Protein AF-A0A383BN43-F1 (afdb_monomer)

Structure (mmCIF, N/CA/C/O backbone):
data_AF-A0A383BN43-F1
#
_entry.id   AF-A0A383BN43-F1
#
loop_
_atom_site.group_PDB
_atom_site.id
_atom_site.type_symbol
_atom_site.label_atom_id
_atom_site.label_alt_id
_atom_site.label_comp_id
_atom_site.label_asym_id
_atom_site.label_entity_id
_atom_site.label_seq_id
_atom_site.pdbx_PDB_ins_code
_atom_site.Cartn_x
_atom_site.Cartn_y
_atom_site.Cartn_z
_atom_site.occupancy
_atom_site.B_iso_or_equiv
_atom_site.auth_seq_id
_atom_site.auth_comp_id
_atom_site.auth_asym_id
_atom_site.auth_atom_id
_atom_site.pdbx_PDB_model_num
ATOM 1 N N . GLY A 1 1 ? 9.782 -14.598 9.307 1.00 76.06 1 GLY A N 1
ATOM 2 C CA . GLY A 1 1 ? 10.127 -13.181 9.513 1.00 76.06 1 GLY A CA 1
ATOM 3 C C . GLY A 1 1 ? 9.465 -12.378 8.423 1.00 76.06 1 GLY A C 1
ATOM 4 O O . GLY A 1 1 ? 9.160 -12.957 7.388 1.00 76.06 1 GLY A O 1
ATOM 5 N N . GLU A 1 2 ? 9.208 -11.100 8.664 1.00 86.19 2 GLU A N 1
ATOM 6 C CA . GLU A 1 2 ? 8.661 -10.196 7.646 1.00 86.19 2 GLU A CA 1
ATOM 7 C C . GLU A 1 2 ? 9.784 -9.718 6.720 1.00 86.19 2 GLU A C 1
ATOM 9 O O . GLU A 1 2 ? 10.944 -9.656 7.137 1.00 86.19 2 GLU A O 1
ATOM 14 N N . ILE A 1 3 ? 9.446 -9.399 5.473 1.00 89.88 3 ILE A N 1
ATOM 15 C CA . ILE A 1 3 ? 10.384 -8.861 4.484 1.00 89.88 3 ILE A CA 1
ATOM 16 C C . ILE A 1 3 ? 9.821 -7.532 3.998 1.00 89.88 3 ILE A C 1
ATOM 18 O O . ILE A 1 3 ? 8.709 -7.491 3.482 1.00 89.88 3 ILE A O 1
ATOM 22 N N . LEU A 1 4 ? 10.589 -6.456 4.148 1.00 89.69 4 LEU A N 1
ATOM 23 C CA . LEU A 1 4 ? 10.265 -5.147 3.590 1.00 89.69 4 LEU A CA 1
ATOM 24 C C . LEU A 1 4 ? 11.232 -4.850 2.444 1.00 89.69 4 LEU A C 1
ATOM 26 O O . LEU A 1 4 ? 12.445 -4.833 2.652 1.00 89.69 4 LEU A O 1
ATOM 30 N N . ILE A 1 5 ? 10.694 -4.608 1.254 1.00 91.19 5 ILE A N 1
ATOM 31 C CA . ILE A 1 5 ? 11.455 -4.175 0.080 1.00 91.19 5 ILE A CA 1
ATOM 32 C C . ILE A 1 5 ? 11.110 -2.710 -0.171 1.00 91.19 5 ILE A C 1
ATOM 34 O O . ILE A 1 5 ? 9.951 -2.392 -0.420 1.00 91.19 5 ILE A O 1
ATOM 38 N N . GLN A 1 6 ? 12.100 -1.823 -0.065 1.00 91.81 6 GLN A N 1
ATOM 39 C CA . GLN A 1 6 ? 11.924 -0.374 -0.201 1.00 91.81 6 GLN A CA 1
ATOM 40 C C . GLN A 1 6 ? 12.541 0.110 -1.511 1.00 91.81 6 GLN A C 1
ATOM 42 O O . GLN A 1 6 ? 13.679 -0.244 -1.827 1.00 91.81 6 GLN A O 1
ATOM 47 N N . PHE A 1 7 ? 11.809 0.944 -2.241 1.00 89.75 7 PHE A N 1
ATOM 48 C CA . PHE A 1 7 ? 12.232 1.500 -3.519 1.00 89.75 7 PHE A CA 1
ATOM 49 C C . PHE A 1 7 ? 12.559 2.978 -3.334 1.00 89.75 7 PHE A C 1
ATOM 51 O O . PHE A 1 7 ? 11.691 3.758 -2.960 1.00 89.75 7 PHE A O 1
ATOM 58 N N . ALA A 1 8 ? 13.814 3.366 -3.572 1.00 91.25 8 ALA A N 1
ATOM 59 C CA . ALA A 1 8 ? 14.178 4.781 -3.646 1.00 91.25 8 ALA A CA 1
ATOM 60 C C . ALA A 1 8 ? 13.655 5.375 -4.961 1.00 91.25 8 ALA A C 1
ATOM 62 O O . ALA A 1 8 ? 12.812 6.264 -4.929 1.00 91.25 8 ALA A O 1
ATOM 63 N N . ASP A 1 9 ? 14.069 4.768 -6.076 1.00 89.50 9 ASP A N 1
ATOM 64 C CA . ASP A 1 9 ? 13.541 5.002 -7.418 1.00 89.50 9 ASP A CA 1
ATOM 65 C C . ASP A 1 9 ? 12.876 3.709 -7.923 1.00 89.50 9 ASP A C 1
ATOM 67 O O . ASP A 1 9 ? 13.437 2.616 -7.771 1.00 89.50 9 ASP A O 1
ATOM 71 N N . PHE A 1 10 ? 11.694 3.814 -8.528 1.00 88.62 10 PHE A N 1
ATOM 72 C CA . PHE A 1 10 ? 10.945 2.698 -9.098 1.00 88.62 10 PHE A CA 1
ATOM 73 C C . PHE A 1 10 ? 10.890 2.808 -10.626 1.00 88.62 10 PHE A C 1
ATOM 75 O O . PHE A 1 10 ? 10.020 3.461 -11.201 1.00 88.62 10 PHE A O 1
ATOM 82 N N . ASN A 1 11 ? 11.835 2.158 -11.310 1.00 85.19 11 ASN A N 1
ATOM 83 C CA . ASN A 1 11 ? 11.930 2.202 -12.768 1.00 85.19 11 ASN A CA 1
ATOM 84 C C . ASN A 1 11 ? 12.494 0.914 -13.383 1.00 85.19 11 ASN A C 1
ATOM 86 O O . ASN A 1 11 ? 13.167 0.117 -12.726 1.00 85.19 11 ASN A O 1
ATOM 90 N N . ASN A 1 12 ? 12.203 0.705 -14.672 1.00 86.50 12 ASN A N 1
ATOM 91 C CA . ASN A 1 12 ? 12.755 -0.410 -15.432 1.00 86.50 12 ASN A CA 1
ATOM 92 C C . ASN A 1 12 ? 14.045 0.052 -16.103 1.00 86.50 12 ASN A C 1
ATOM 94 O O . ASN A 1 12 ? 14.024 0.866 -17.026 1.00 86.50 12 ASN A O 1
ATOM 98 N N . THR A 1 13 ? 15.169 -0.491 -15.653 1.00 86.38 13 THR A N 1
ATOM 99 C CA . THR A 1 13 ? 16.500 -0.149 -16.172 1.00 86.38 13 THR A CA 1
ATOM 100 C C . THR A 1 13 ? 16.908 -0.981 -17.389 1.00 86.38 13 THR A C 1
ATOM 102 O O . THR A 1 13 ? 17.989 -0.780 -17.947 1.00 86.38 13 THR A O 1
ATOM 105 N N . SER A 1 14 ? 16.054 -1.909 -17.830 1.00 86.25 1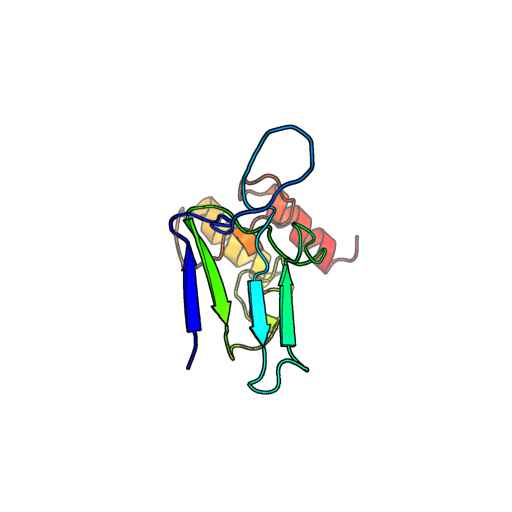4 SER A N 1
ATOM 106 C CA . SER A 1 14 ? 16.294 -2.709 -19.031 1.00 86.25 14 SER A CA 1
ATOM 107 C C . SER A 1 14 ? 16.271 -1.844 -20.290 1.00 86.25 14 SER A C 1
ATOM 109 O O . SER A 1 14 ? 15.790 -0.717 -20.301 1.00 86.25 14 SER A O 1
ATOM 111 N N . THR A 1 15 ? 16.779 -2.385 -21.393 1.00 82.62 15 THR A N 1
ATOM 112 C CA . THR A 1 15 ? 16.777 -1.719 -22.701 1.00 82.62 15 THR A CA 1
ATOM 113 C C . THR A 1 15 ? 15.755 -2.393 -23.617 1.00 82.62 15 THR A C 1
ATOM 115 O O . THR A 1 15 ? 15.879 -3.580 -23.903 1.00 82.62 15 THR A O 1
ATOM 118 N N . GLY A 1 16 ? 14.760 -1.642 -24.095 1.00 79.81 16 GLY A N 1
ATOM 119 C CA . GLY A 1 16 ? 13.794 -2.065 -25.114 1.00 79.81 16 GLY A CA 1
ATOM 120 C C . GLY A 1 16 ? 13.837 -1.153 -26.343 1.00 79.81 16 GLY A C 1
ATOM 121 O O . GLY A 1 16 ? 14.260 -0.003 -26.249 1.00 79.81 16 GLY A O 1
ATOM 122 N N . ASN A 1 17 ? 13.418 -1.657 -27.508 1.00 81.12 17 ASN A N 1
ATOM 123 C CA . ASN A 1 17 ? 13.272 -0.864 -28.734 1.00 81.12 17 ASN A CA 1
ATOM 124 C C . ASN A 1 17 ? 11.863 -1.051 -29.306 1.00 81.12 17 ASN A C 1
ATOM 126 O O . ASN A 1 17 ? 11.525 -2.130 -29.790 1.00 81.12 17 ASN A O 1
ATOM 130 N N . PHE A 1 18 ? 11.066 0.017 -29.277 1.00 80.62 18 PHE A N 1
ATOM 131 C CA . PHE A 1 18 ? 9.654 0.001 -29.674 1.00 80.62 18 PHE A CA 1
ATOM 132 C C . PHE A 1 18 ? 9.398 0.657 -31.041 1.00 80.62 18 PHE A C 1
ATOM 134 O O . PHE A 1 18 ? 8.257 0.947 -31.384 1.00 80.62 18 PHE A O 1
ATOM 141 N N . GLY A 1 19 ? 10.446 0.909 -31.835 1.00 77.31 19 GLY A N 1
ATOM 142 C CA . GLY A 1 19 ? 10.325 1.386 -33.221 1.00 77.31 19 GLY A CA 1
ATOM 143 C C . GLY A 1 19 ? 10.140 2.899 -33.398 1.00 77.31 19 GLY A C 1
ATOM 144 O O . GLY A 1 19 ? 10.240 3.383 -34.521 1.00 77.31 19 GLY A O 1
ATOM 145 N N . TRP A 1 20 ? 9.959 3.662 -32.314 1.00 76.62 20 TRP A N 1
ATOM 146 C CA . TRP A 1 20 ? 9.778 5.127 -32.336 1.00 76.62 20 TRP A CA 1
ATOM 147 C C . TRP A 1 20 ? 11.061 5.919 -32.028 1.00 76.62 20 TRP A C 1
ATOM 149 O O . TRP A 1 20 ? 11.013 7.097 -31.689 1.00 76.62 20 TRP A O 1
ATOM 159 N N . GLY A 1 21 ? 12.228 5.276 -32.137 1.00 73.56 21 GLY A N 1
ATOM 160 C CA . GLY A 1 21 ? 13.538 5.923 -31.982 1.00 73.56 21 GLY A CA 1
ATOM 161 C C . GLY A 1 21 ? 14.010 6.127 -30.539 1.00 73.56 21 GLY A C 1
ATOM 162 O O . GLY A 1 21 ? 15.130 6.588 -30.336 1.00 73.56 21 GLY A O 1
ATOM 163 N N . GLN A 1 22 ? 13.206 5.752 -29.543 1.00 74.12 22 GLN A N 1
ATOM 164 C CA . GLN A 1 22 ? 13.602 5.753 -28.137 1.00 74.12 22 GLN A CA 1
ATOM 165 C C . GLN A 1 22 ? 13.974 4.337 -27.688 1.00 74.12 22 GLN A C 1
ATOM 167 O O . GLN A 1 22 ? 13.265 3.371 -27.979 1.00 74.12 22 GLN A O 1
ATOM 172 N N . VAL A 1 23 ? 15.112 4.230 -27.000 1.00 80.81 23 VAL A N 1
ATOM 173 C CA . VAL A 1 23 ? 15.646 2.977 -26.465 1.00 80.81 23 VAL A CA 1
ATOM 174 C C . VAL A 1 23 ? 15.623 3.075 -24.943 1.00 80.81 23 VAL A C 1
ATOM 176 O O . VAL A 1 23 ? 16.492 3.704 -24.346 1.00 80.81 23 VAL A O 1
ATOM 179 N N . HIS A 1 24 ? 14.591 2.510 -24.326 1.00 81.31 24 HIS A N 1
ATOM 180 C CA . HIS A 1 24 ? 14.413 2.464 -22.874 1.00 81.31 24 HIS A CA 1
ATOM 181 C C . HIS A 1 24 ? 13.597 1.230 -22.482 1.00 81.31 24 HIS A C 1
ATOM 183 O O . HIS A 1 24 ? 12.955 0.606 -23.328 1.00 81.31 24 HIS A O 1
ATOM 189 N N . GLY A 1 25 ? 13.643 0.852 -21.208 1.00 79.50 25 GLY A N 1
ATOM 190 C CA . GLY A 1 25 ? 12.779 -0.182 -20.644 1.00 79.50 25 GLY A CA 1
ATOM 191 C C . GLY A 1 25 ? 11.322 0.271 -20.642 1.00 79.50 25 GLY A C 1
ATOM 192 O O . GLY A 1 25 ? 11.038 1.465 -20.739 1.00 79.50 25 GLY A O 1
ATOM 193 N N . ASN A 1 26 ? 10.390 -0.678 -20.568 1.00 83.38 26 ASN A N 1
ATOM 194 C CA . ASN A 1 26 ? 8.980 -0.345 -20.368 1.00 83.38 26 ASN A CA 1
ATOM 195 C C . ASN A 1 26 ? 8.684 -0.213 -18.863 1.00 83.38 26 ASN A C 1
ATOM 197 O O . ASN A 1 26 ? 9.531 0.240 -18.104 1.00 83.38 26 ASN A O 1
ATOM 201 N N . TYR A 1 27 ? 7.518 -0.641 -18.397 1.00 86.94 27 TYR A N 1
ATOM 202 C CA . TYR A 1 27 ? 7.225 -0.742 -16.972 1.00 86.94 27 TYR A CA 1
ATOM 203 C C . TYR A 1 27 ? 7.940 -1.929 -16.311 1.00 86.94 27 TYR A C 1
ATOM 205 O O . TYR A 1 27 ? 8.380 -2.863 -16.990 1.00 86.94 27 TYR A O 1
ATOM 213 N N . CYS A 1 28 ? 8.086 -1.875 -14.988 1.00 84.38 28 CYS A N 1
ATOM 214 C CA . CYS A 1 28 ? 8.638 -2.970 -14.191 1.00 84.38 28 CYS A CA 1
ATOM 215 C C . CYS A 1 28 ? 7.613 -4.071 -13.945 1.00 84.38 28 CYS A C 1
ATOM 217 O O . CYS A 1 28 ? 6.419 -3.801 -13.839 1.00 84.38 28 CYS A O 1
ATOM 219 N N . THR A 1 29 ? 8.122 -5.284 -13.753 1.00 88.44 29 THR A N 1
ATOM 220 C CA . THR A 1 29 ? 7.389 -6.369 -13.099 1.00 88.44 29 THR A CA 1
ATOM 221 C C . THR A 1 29 ? 7.891 -6.481 -11.667 1.00 88.44 29 THR A C 1
ATOM 223 O O . THR A 1 29 ? 9.101 -6.430 -11.437 1.00 88.44 29 THR A O 1
ATOM 226 N N . VAL A 1 30 ? 6.986 -6.635 -10.703 1.00 91.44 30 VAL A N 1
ATOM 227 C CA . VAL A 1 30 ? 7.344 -6.886 -9.301 1.00 91.44 30 VAL A CA 1
ATOM 228 C C . VAL A 1 30 ? 6.546 -8.068 -8.790 1.00 91.44 30 VAL A C 1
ATOM 230 O O . VAL A 1 30 ? 5.324 -8.096 -8.913 1.00 91.44 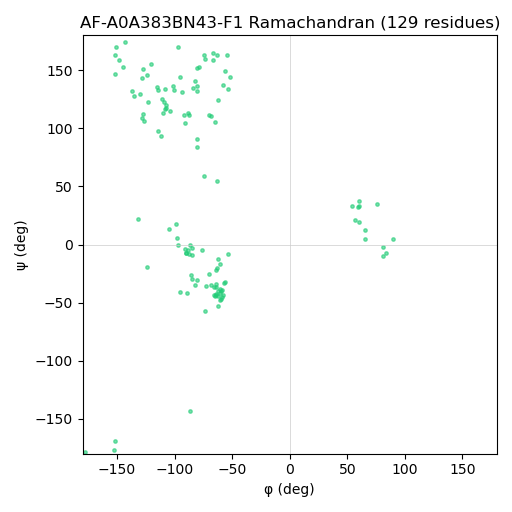30 VAL A O 1
ATOM 233 N N . GLY A 1 31 ? 7.237 -9.032 -8.193 1.00 90.00 31 GLY A N 1
ATOM 234 C CA . GLY A 1 31 ? 6.636 -10.244 -7.663 1.00 90.00 31 GLY A CA 1
ATOM 235 C C . GLY A 1 31 ? 7.661 -11.147 -6.987 1.00 90.00 31 GLY A C 1
ATOM 236 O O . GLY A 1 31 ? 8.841 -10.809 -6.892 1.00 90.00 31 GLY A O 1
ATOM 237 N N . LEU A 1 32 ? 7.191 -12.295 -6.510 1.00 89.56 32 LEU A N 1
ATOM 238 C CA . LEU A 1 32 ? 8.023 -13.401 -6.045 1.00 89.56 32 LEU A CA 1
ATOM 239 C C . LEU A 1 32 ? 7.807 -14.586 -6.972 1.00 89.56 32 LEU A C 1
ATOM 241 O O . LEU A 1 32 ? 6.666 -14.942 -7.241 1.00 89.56 32 LEU A O 1
ATOM 245 N N . GLU A 1 33 ? 8.883 -15.221 -7.404 1.00 92.56 33 GLU A N 1
ATOM 246 C CA . GLU A 1 33 ? 8.837 -16.410 -8.247 1.00 92.56 33 GLU A CA 1
ATOM 247 C C . GLU A 1 33 ? 9.617 -17.536 -7.573 1.00 92.56 33 GLU A C 1
ATOM 249 O O . GLU A 1 33 ? 10.585 -17.303 -6.840 1.00 92.56 33 GLU A O 1
ATOM 254 N N . ASP A 1 34 ? 9.152 -18.764 -7.755 1.00 93.69 34 ASP A N 1
ATOM 255 C CA . ASP A 1 34 ? 9.865 -19.936 -7.292 1.00 93.69 34 ASP A CA 1
ATOM 256 C C . ASP A 1 34 ? 11.090 -20.230 -8.178 1.00 93.69 34 ASP A C 1
ATOM 258 O O . ASP A 1 34 ? 11.215 -19.766 -9.305 1.00 93.69 34 ASP A O 1
ATOM 262 N N . HIS A 1 35 ? 12.015 -21.051 -7.680 1.00 95.50 35 HIS A N 1
ATOM 263 C CA . HIS A 1 35 ? 13.250 -21.373 -8.406 1.00 95.50 35 HIS A CA 1
ATOM 264 C C . HIS A 1 35 ? 13.047 -22.100 -9.750 1.00 95.50 35 HIS A C 1
ATOM 266 O O . HIS A 1 35 ? 14.022 -22.281 -10.478 1.00 95.50 35 HIS A O 1
ATOM 272 N N . THR A 1 36 ? 11.839 -22.598 -10.036 1.00 95.88 36 THR A N 1
ATOM 273 C CA . THR A 1 36 ? 11.528 -23.265 -11.305 1.00 95.88 36 THR A CA 1
ATOM 274 C C . THR A 1 36 ? 11.031 -22.311 -12.381 1.00 95.88 36 THR A C 1
ATOM 276 O O . THR A 1 36 ? 10.893 -22.750 -13.519 1.00 95.88 36 THR A O 1
ATOM 279 N N . GLU A 1 37 ? 10.783 -21.043 -12.041 1.00 90.69 37 GLU A N 1
ATOM 280 C CA . GLU A 1 37 ? 10.225 -20.037 -12.953 1.00 90.69 37 GLU A CA 1
ATOM 281 C C . GLU A 1 37 ? 8.846 -20.447 -13.508 1.00 90.69 37 GLU A C 1
ATOM 283 O O . GLU A 1 37 ? 8.506 -20.198 -14.667 1.00 90.69 37 GLU A O 1
ATOM 288 N N . THR A 1 38 ? 8.051 -21.173 -12.707 1.00 91.38 38 THR A N 1
ATOM 289 C CA . THR A 1 38 ? 6.721 -21.649 -13.136 1.00 91.38 38 THR A CA 1
ATOM 290 C C . THR A 1 38 ? 5.586 -21.221 -12.221 1.00 91.38 38 THR A C 1
ATOM 292 O O . THR A 1 38 ? 4.428 -21.232 -12.649 1.00 91.38 38 THR A O 1
ATOM 295 N N . VAL A 1 39 ? 5.880 -20.840 -10.975 1.00 93.81 39 VAL A N 1
ATOM 296 C CA . VAL A 1 39 ? 4.878 -20.404 -10.003 1.00 93.81 39 VAL A CA 1
ATOM 297 C C . VAL A 1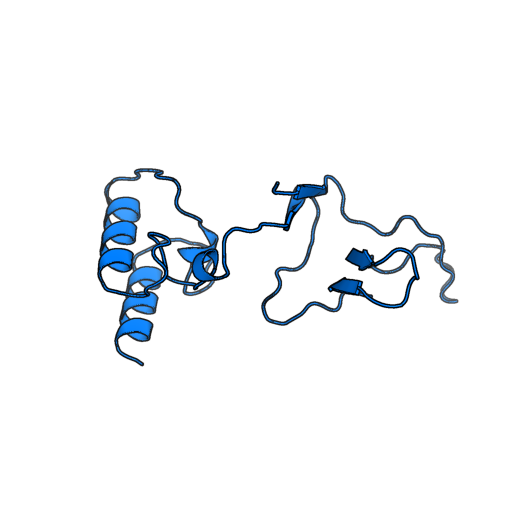 39 ? 5.371 -19.159 -9.282 1.00 93.81 39 VAL A C 1
ATOM 299 O O . VAL A 1 39 ? 6.437 -19.150 -8.672 1.00 93.81 39 VAL A O 1
ATOM 302 N N . GLY A 1 40 ? 4.542 -18.118 -9.278 1.00 91.31 40 GLY A N 1
ATOM 303 C CA . GLY A 1 40 ? 4.855 -16.876 -8.593 1.00 91.31 40 GLY A CA 1
ATOM 304 C C . GLY A 1 40 ? 3.630 -16.118 -8.100 1.00 91.31 40 GLY A C 1
ATOM 305 O O . GLY A 1 40 ? 2.487 -16.445 -8.421 1.00 91.31 40 GLY A O 1
ATOM 306 N N . LEU A 1 41 ? 3.898 -15.100 -7.290 1.00 89.25 41 LEU A N 1
ATOM 307 C CA . LEU A 1 41 ? 2.960 -14.070 -6.870 1.00 89.25 41 LEU A CA 1
ATOM 308 C C . LEU A 1 41 ? 3.366 -12.761 -7.539 1.00 89.25 41 LEU A C 1
ATOM 310 O O . LEU A 1 41 ? 4.418 -12.205 -7.228 1.00 89.25 41 LEU A O 1
ATOM 314 N N . GLU A 1 42 ? 2.521 -12.270 -8.434 1.00 91.06 42 GLU A N 1
ATOM 315 C CA . GLU A 1 42 ? 2.716 -11.004 -9.133 1.00 91.06 42 GLU A CA 1
ATOM 316 C C . GLU A 1 42 ? 2.002 -9.869 -8.390 1.00 91.06 42 GLU A C 1
ATOM 318 O O . GLU A 1 42 ? 0.833 -9.990 -8.023 1.00 91.06 42 GLU A O 1
ATOM 323 N N . TYR A 1 43 ? 2.713 -8.765 -8.161 1.00 91.19 43 TYR A N 1
ATOM 324 C CA . TYR A 1 43 ? 2.137 -7.519 -7.655 1.00 91.19 43 TYR A CA 1
ATOM 325 C C . TYR A 1 43 ? 1.801 -6.557 -8.799 1.00 91.19 43 TYR A C 1
ATOM 327 O O . TYR A 1 43 ? 0.754 -5.915 -8.786 1.00 91.19 43 TYR A O 1
ATOM 335 N N . THR A 1 44 ?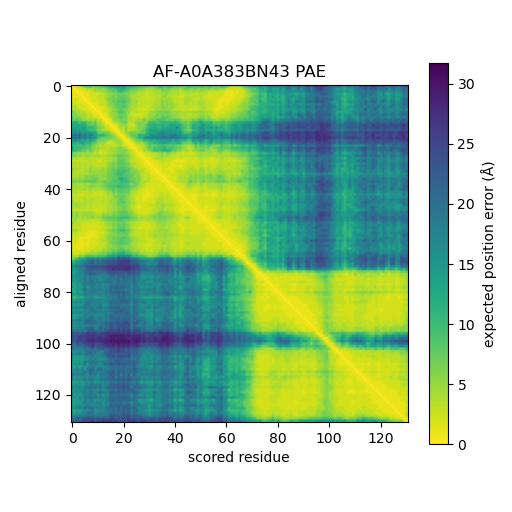 2.685 -6.467 -9.796 1.00 92.62 44 THR A N 1
ATOM 336 C CA . THR A 1 44 ? 2.441 -5.721 -11.035 1.00 92.62 44 THR A CA 1
ATOM 337 C C . THR A 1 44 ? 3.222 -6.315 -12.197 1.00 92.62 44 THR A C 1
ATOM 339 O O . THR A 1 44 ? 4.352 -6.773 -12.010 1.00 92.62 44 THR A O 1
ATOM 342 N N . PHE A 1 45 ? 2.636 -6.246 -13.390 1.00 90.75 45 PHE A N 1
ATOM 343 C CA . PHE A 1 45 ? 3.280 -6.510 -14.671 1.00 90.75 45 PHE A CA 1
ATOM 344 C C . PHE A 1 45 ? 2.839 -5.453 -15.669 1.00 90.75 45 PHE A C 1
ATOM 346 O O . PHE A 1 45 ? 1.653 -5.176 -15.811 1.00 90.75 45 PHE A O 1
ATOM 353 N N . ASN A 1 46 ? 3.791 -4.858 -16.385 1.00 88.00 46 ASN A N 1
ATOM 354 C CA . ASN A 1 46 ? 3.491 -3.904 -17.452 1.00 88.00 46 ASN A CA 1
ATOM 355 C C . ASN A 1 46 ? 2.588 -2.716 -17.019 1.00 88.00 46 ASN A C 1
ATOM 357 O O . ASN A 1 46 ? 1.801 -2.224 -17.823 1.00 88.00 46 ASN A O 1
ATOM 361 N N . ASN A 1 47 ? 2.711 -2.253 -15.766 1.00 88.75 47 ASN A N 1
ATOM 362 C CA . ASN A 1 47 ? 1.862 -1.215 -15.151 1.00 88.75 47 ASN A CA 1
ATOM 363 C C . ASN A 1 47 ? 0.390 -1.596 -14.950 1.00 88.75 47 ASN A C 1
ATOM 365 O O . ASN A 1 47 ? -0.419 -0.727 -14.623 1.00 88.75 47 ASN A O 1
ATOM 369 N N . ASP A 1 48 ? 0.044 -2.872 -15.098 1.00 92.06 48 ASP A N 1
ATOM 370 C CA . ASP A 1 48 ? -1.221 -3.391 -14.600 1.00 92.06 48 ASP A CA 1
ATOM 371 C C . ASP A 1 48 ? -1.075 -3.751 -13.121 1.00 92.06 48 ASP A C 1
ATOM 373 O O . ASP A 1 48 ? -0.090 -4.362 -12.690 1.00 92.06 48 ASP A O 1
ATOM 377 N N . TYR A 1 49 ? -2.071 -3.338 -12.342 1.00 91.06 49 TYR A N 1
ATOM 378 C CA . TYR A 1 49 ? -2.173 -3.576 -10.907 1.00 91.06 49 TYR A CA 1
ATOM 379 C C . TYR A 1 49 ? -3.550 -4.172 -10.594 1.00 91.06 49 TYR A C 1
ATOM 381 O O .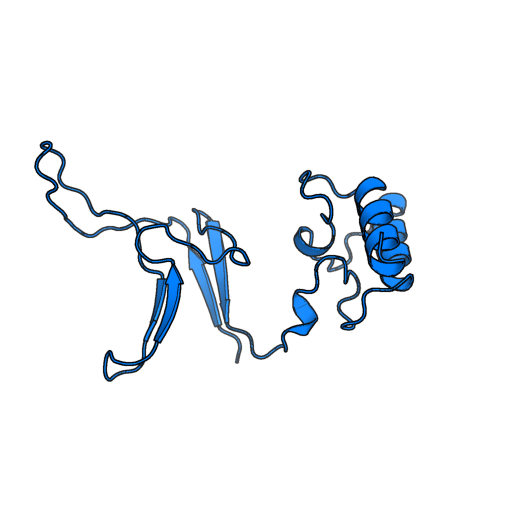 TYR A 1 49 ? -4.550 -3.759 -11.193 1.00 91.06 49 TYR A O 1
ATOM 389 N N . PRO A 1 50 ? -3.650 -5.109 -9.637 1.00 85.69 50 PRO A N 1
ATOM 390 C CA . PRO A 1 50 ? -4.935 -5.505 -9.078 1.00 85.69 50 PRO A CA 1
ATOM 391 C C . PRO A 1 50 ? -5.695 -4.297 -8.514 1.00 85.69 50 PRO A C 1
ATOM 393 O O . PRO A 1 50 ? -5.090 -3.385 -7.963 1.00 85.69 50 PRO A O 1
ATOM 396 N N . VAL A 1 51 ? -7.031 -4.326 -8.553 1.00 82.00 51 VAL A N 1
ATOM 397 C CA . VAL A 1 51 ? -7.879 -3.226 -8.035 1.00 82.00 51 VAL A CA 1
ATOM 398 C C . VAL A 1 51 ? -7.603 -2.914 -6.558 1.00 82.00 51 VAL A C 1
ATOM 400 O O . VAL A 1 51 ? -7.696 -1.768 -6.139 1.00 82.00 51 VAL A O 1
ATOM 403 N N . ALA A 1 52 ? -7.260 -3.933 -5.769 1.00 76.44 52 ALA A N 1
ATOM 404 C CA . ALA A 1 52 ? -6.949 -3.787 -4.349 1.00 76.44 52 ALA A CA 1
ATOM 405 C C . ALA A 1 52 ? -5.485 -3.389 -4.069 1.00 76.44 52 ALA A C 1
ATOM 407 O O . ALA A 1 52 ? -5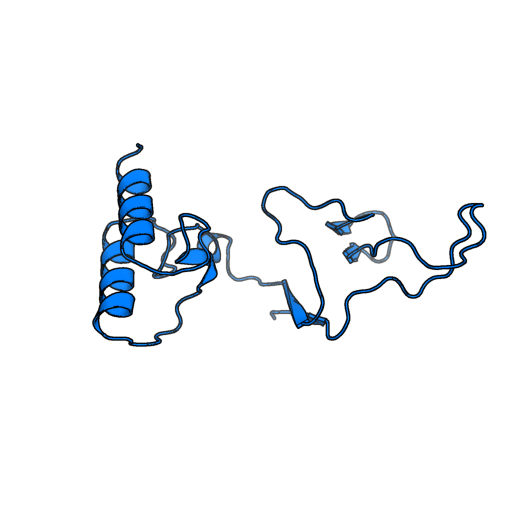.109 -3.244 -2.908 1.00 76.44 52 ALA A O 1
ATOM 408 N N . ALA A 1 53 ? -4.643 -3.270 -5.099 1.00 82.81 53 ALA A N 1
ATOM 409 C CA . ALA A 1 53 ? -3.236 -2.927 -4.953 1.00 82.81 53 ALA A CA 1
ATOM 410 C C . ALA A 1 53 ? -3.016 -1.422 -5.128 1.00 82.81 53 ALA A C 1
ATOM 412 O O . ALA A 1 53 ? -3.640 -0.766 -5.960 1.00 82.81 53 ALA A O 1
ATOM 413 N N . MET A 1 54 ? -2.074 -0.887 -4.359 1.00 86.31 54 MET A N 1
ATOM 414 C CA . MET A 1 54 ? -1.571 0.464 -4.562 1.00 86.31 54 MET A CA 1
ATOM 415 C C . MET A 1 54 ? -0.535 0.436 -5.698 1.00 86.31 54 MET A C 1
ATOM 417 O O . MET A 1 54 ? 0.368 -0.402 -5.653 1.00 86.31 54 MET A O 1
ATOM 421 N N . PRO A 1 55 ? -0.602 1.339 -6.692 1.00 90.12 55 PRO A N 1
ATOM 422 C CA . PRO A 1 55 ? 0.472 1.486 -7.666 1.00 90.12 55 PRO A CA 1
ATOM 423 C C . PRO A 1 55 ? 1.810 1.808 -6.988 1.00 90.12 55 PRO A C 1
ATOM 425 O O . PRO A 1 55 ? 1.868 2.637 -6.079 1.00 90.12 55 PRO A O 1
ATOM 428 N N . LEU A 1 56 ? 2.892 1.169 -7.433 1.00 90.81 56 LEU A N 1
ATOM 429 C CA . LEU A 1 56 ? 4.231 1.427 -6.900 1.00 90.81 56 LEU A CA 1
ATOM 430 C C . LEU A 1 56 ? 4.838 2.663 -7.556 1.00 90.81 56 LEU A C 1
ATOM 432 O O . LEU A 1 56 ? 4.697 2.884 -8.760 1.00 90.81 56 LEU A O 1
ATOM 436 N N . GLN A 1 57 ? 5.530 3.455 -6.745 1.00 91.06 57 GLN A N 1
ATOM 437 C CA . GLN A 1 57 ? 6.198 4.690 -7.149 1.00 91.06 57 GLN A CA 1
ATOM 438 C C . GLN A 1 57 ? 7.519 4.854 -6.391 1.00 91.06 57 GLN A C 1
ATOM 440 O O . GLN A 1 57 ? 7.843 4.070 -5.492 1.00 91.06 57 GLN A O 1
ATOM 445 N N . ASP A 1 58 ? 8.283 5.882 -6.742 1.00 92.00 58 ASP A N 1
ATOM 446 C CA . ASP A 1 58 ? 9.465 6.284 -5.984 1.00 92.00 58 ASP A CA 1
ATOM 447 C C . ASP A 1 58 ? 9.118 6.456 -4.498 1.00 92.00 58 ASP A C 1
ATOM 449 O O . ASP A 1 58 ? 8.026 6.898 -4.134 1.00 92.00 58 ASP A O 1
ATOM 453 N N . SER A 1 59 ? 10.053 6.096 -3.621 1.00 93.19 59 SER A N 1
ATOM 454 C CA . SER A 1 59 ? 9.881 6.140 -2.161 1.00 93.19 59 SER A CA 1
ATOM 455 C C . SER A 1 59 ? 8.739 5.278 -1.589 1.00 93.19 59 SER A C 1
ATOM 457 O O . SER A 1 59 ? 8.331 5.486 -0.444 1.00 93.19 59 SER A O 1
ATOM 459 N N . THR A 1 60 ? 8.241 4.283 -2.330 1.00 91.06 60 THR A N 1
ATOM 460 C CA . THR A 1 60 ? 7.268 3.297 -1.822 1.00 91.06 60 THR A CA 1
ATOM 461 C C . THR A 1 60 ? 7.942 1.998 -1.367 1.00 91.06 60 THR A C 1
ATOM 463 O O . THR A 1 60 ? 9.139 1.779 -1.570 1.00 91.06 60 THR A O 1
ATOM 466 N N . ALA A 1 61 ? 7.190 1.121 -0.697 1.00 90.25 61 ALA A N 1
ATOM 467 C CA . ALA A 1 61 ? 7.699 -0.160 -0.220 1.00 90.25 61 ALA A CA 1
ATOM 468 C C . ALA A 1 61 ? 6.642 -1.265 -0.296 1.00 90.25 61 ALA A C 1
ATOM 470 O O . ALA A 1 61 ? 5.448 -1.007 -0.162 1.00 90.25 61 ALA A O 1
ATOM 471 N N . ILE A 1 62 ? 7.102 -2.508 -0.441 1.00 89.50 62 ILE A N 1
ATOM 472 C CA . ILE A 1 62 ? 6.277 -3.714 -0.347 1.00 89.50 62 ILE A CA 1
ATOM 473 C C . ILE A 1 62 ? 6.663 -4.472 0.915 1.00 89.50 62 ILE A C 1
ATOM 475 O O . ILE A 1 62 ? 7.829 -4.825 1.110 1.00 89.50 62 ILE A O 1
ATOM 479 N N . LEU A 1 63 ? 5.668 -4.746 1.756 1.00 88.62 63 LEU A N 1
ATOM 480 C CA . LEU A 1 63 ? 5.813 -5.560 2.955 1.00 88.62 63 LEU A CA 1
ATOM 481 C C . LEU A 1 63 ? 5.221 -6.953 2.718 1.00 88.62 63 LEU A C 1
ATOM 483 O O . LEU A 1 63 ? 4.009 -7.114 2.597 1.00 88.62 63 LEU A O 1
ATOM 487 N N . PHE A 1 64 ? 6.073 -7.971 2.740 1.00 86.12 64 PHE A N 1
ATOM 488 C CA . PHE A 1 64 ? 5.659 -9.362 2.869 1.00 86.12 64 PHE A CA 1
ATOM 489 C C . PHE A 1 64 ? 5.569 -9.703 4.351 1.00 86.12 64 PHE A C 1
ATOM 491 O O . PHE A 1 64 ? 6.573 -9.727 5.071 1.00 86.12 64 PHE A O 1
ATOM 498 N N . THR A 1 65 ? 4.353 -9.963 4.812 1.00 84.19 65 THR A N 1
ATOM 499 C CA . THR A 1 65 ? 4.063 -10.194 6.223 1.00 84.19 65 THR A CA 1
ATOM 500 C C . THR A 1 65 ? 3.307 -11.500 6.431 1.00 84.19 65 THR A C 1
ATOM 502 O O . THR A 1 65 ? 2.574 -11.972 5.568 1.00 84.19 65 THR A O 1
ATOM 505 N N . THR A 1 66 ? 3.516 -12.099 7.602 1.00 78.62 66 THR A N 1
ATOM 506 C CA . THR A 1 66 ? 2.714 -13.217 8.113 1.00 78.62 66 THR A CA 1
ATOM 507 C C . THR A 1 66 ? 1.625 -12.746 9.075 1.00 78.62 66 THR A C 1
ATOM 509 O O . THR A 1 66 ? 0.895 -13.574 9.618 1.00 78.62 66 THR A O 1
ATOM 512 N N . ARG A 1 67 ? 1.531 -11.436 9.342 1.00 74.38 67 ARG A N 1
ATOM 513 C CA . ARG A 1 67 ? 0.369 -10.849 10.008 1.00 74.38 67 ARG A CA 1
ATOM 514 C C . ARG A 1 67 ? -0.827 -11.095 9.076 1.00 74.38 67 ARG A C 1
ATOM 516 O O . ARG A 1 67 ? -0.745 -10.828 7.880 1.00 74.38 67 ARG A O 1
ATOM 523 N N . GLY A 1 68 ? -1.880 -11.728 9.593 1.00 61.00 68 GLY A N 1
ATOM 524 C CA . GLY A 1 68 ? -3.017 -12.171 8.778 1.00 61.00 68 GLY A CA 1
ATOM 525 C C . GLY A 1 68 ? -3.760 -11.006 8.120 1.00 61.00 68 GLY A C 1
ATOM 526 O O . GLY A 1 68 ? -3.641 -9.878 8.572 1.00 61.00 68 GLY A O 1
ATOM 527 N N . SER A 1 69 ? -4.577 -11.287 7.099 1.00 54.22 69 SER A N 1
ATOM 528 C CA . SER A 1 69 ? -5.331 -10.296 6.299 1.00 54.22 69 SER A CA 1
ATOM 529 C C . SER A 1 69 ? -6.220 -9.312 7.087 1.00 54.22 69 SER A C 1
ATOM 531 O O . SER A 1 69 ? -6.725 -8.367 6.487 1.00 54.22 69 SER A O 1
ATOM 533 N N . ASN A 1 70 ? -6.396 -9.493 8.400 1.00 53.00 70 ASN A N 1
ATOM 534 C CA . ASN A 1 70 ? -7.087 -8.537 9.273 1.00 53.00 70 ASN A CA 1
ATOM 535 C C . ASN A 1 70 ? -6.425 -7.152 9.323 1.00 53.00 70 ASN A C 1
ATOM 537 O O . ASN A 1 70 ? -7.063 -6.207 9.746 1.00 53.00 70 ASN A O 1
ATOM 541 N N . ILE A 1 71 ? -5.169 -6.997 8.892 1.00 53.84 71 ILE A N 1
ATOM 542 C CA . ILE A 1 71 ? -4.477 -5.694 8.952 1.00 53.84 71 ILE A CA 1
ATOM 543 C C . ILE A 1 71 ? -4.910 -4.685 7.880 1.00 53.84 71 ILE A C 1
ATOM 545 O O . ILE A 1 71 ? -4.391 -3.572 7.887 1.00 53.84 71 ILE A O 1
ATOM 549 N N . LEU A 1 72 ? -5.774 -5.056 6.928 1.00 63.53 72 LEU A N 1
ATOM 550 C CA . LEU A 1 72 ? -6.115 -4.200 5.784 1.00 63.53 72 LEU A CA 1
ATOM 551 C C . LEU A 1 72 ? -7.622 -4.073 5.535 1.00 63.53 72 LEU A C 1
ATOM 553 O O . LEU A 1 72 ? -8.025 -3.744 4.418 1.00 63.53 72 LEU A O 1
ATOM 557 N N . GLN A 1 73 ? -8.469 -4.319 6.539 1.00 75.06 73 GLN A N 1
ATOM 558 C CA . GLN A 1 73 ? -9.858 -3.895 6.404 1.00 75.06 73 GLN A CA 1
ATOM 559 C C . GLN A 1 73 ? -9.886 -2.365 6.470 1.00 75.06 73 GLN A C 1
ATOM 561 O O . GLN A 1 73 ? -9.565 -1.762 7.489 1.00 75.06 73 GLN A O 1
ATOM 566 N N . ARG A 1 74 ? -10.203 -1.720 5.342 1.00 80.00 74 ARG A N 1
ATOM 567 C CA . ARG A 1 74 ? -10.412 -0.268 5.298 1.00 80.00 74 ARG A CA 1
ATOM 568 C C . ARG A 1 74 ? -11.452 0.101 6.363 1.00 80.00 74 ARG A C 1
ATOM 570 O O . ARG A 1 74 ? -12.453 -0.596 6.496 1.00 80.00 74 ARG A O 1
ATOM 577 N N . GLY A 1 75 ? -11.171 1.140 7.145 1.00 85.25 75 GLY A N 1
ATOM 578 C CA . GLY A 1 75 ? -12.003 1.537 8.278 1.00 85.25 75 GLY A CA 1
ATOM 579 C C . GLY A 1 75 ? -11.790 0.753 9.580 1.00 85.25 75 GLY A C 1
ATOM 580 O O . GLY A 1 75 ? -12.303 1.206 10.595 1.00 85.25 75 GLY A O 1
ATOM 581 N N . ASP A 1 76 ? -11.033 -0.354 9.596 1.00 87.44 76 ASP A N 1
ATOM 582 C CA . ASP A 1 76 ? -10.577 -1.012 10.834 1.00 87.44 76 ASP A CA 1
ATOM 583 C C . ASP A 1 76 ? -9.359 -0.250 11.374 1.00 87.44 76 ASP A C 1
ATOM 585 O O . ASP A 1 76 ? -8.207 -0.446 10.967 1.00 87.44 76 ASP A O 1
ATOM 589 N N . ILE A 1 77 ? -9.647 0.720 12.232 1.00 87.19 77 ILE A N 1
ATOM 590 C CA . ILE A 1 77 ? -8.692 1.717 12.703 1.00 87.19 77 ILE A CA 1
ATOM 591 C C . ILE A 1 77 ? -7.854 1.158 13.851 1.00 87.19 77 ILE A C 1
ATOM 593 O O . ILE A 1 77 ? -6.664 1.473 13.962 1.00 87.19 77 ILE A O 1
ATOM 597 N N . ASN A 1 78 ? -8.452 0.319 14.699 1.00 84.69 78 ASN A N 1
ATOM 598 C CA . ASN A 1 78 ? -7.768 -0.293 15.836 1.00 84.69 78 ASN A CA 1
ATOM 599 C C . ASN A 1 78 ? -7.072 -1.628 15.482 1.00 84.69 78 ASN A C 1
ATOM 601 O O . ASN A 1 78 ? -6.333 -2.158 16.317 1.00 84.69 78 ASN A O 1
ATOM 605 N N . GLN A 1 79 ? -7.251 -2.119 14.250 1.00 82.62 79 GLN A N 1
ATOM 606 C CA . GLN A 1 79 ? -6.653 -3.332 13.686 1.00 82.62 79 GLN A CA 1
ATOM 607 C C . GLN A 1 79 ? -7.022 -4.606 14.454 1.00 82.62 79 GLN A C 1
ATOM 609 O O . GLN A 1 79 ? -6.207 -5.532 14.569 1.00 82.62 79 GLN A O 1
ATOM 614 N N . ASP A 1 80 ? -8.233 -4.658 15.009 1.00 83.44 80 ASP A N 1
ATOM 615 C CA . ASP A 1 80 ? -8.739 -5.827 15.729 1.00 83.44 80 ASP A CA 1
ATOM 616 C C . ASP A 1 80 ? -9.435 -6.852 14.814 1.00 83.44 80 ASP A C 1
ATOM 618 O O . ASP A 1 80 ? -9.682 -7.991 15.231 1.00 83.44 80 ASP A O 1
ATOM 622 N N . GLY A 1 81 ? -9.649 -6.503 13.542 1.00 82.75 81 GLY A N 1
ATOM 623 C CA . GLY A 1 81 ? -10.306 -7.332 12.542 1.00 82.75 81 GLY A CA 1
ATOM 624 C C . GLY A 1 81 ? -11.814 -7.165 12.447 1.00 82.75 81 GLY A C 1
ATOM 625 O O . GLY A 1 81 ? -12.449 -7.941 11.729 1.00 82.75 81 GLY A O 1
ATOM 626 N N . PHE A 1 82 ? -12.407 -6.237 13.192 1.00 86.25 82 PHE A N 1
ATOM 627 C CA . PHE A 1 82 ? -13.841 -6.002 13.208 1.00 86.25 82 PHE A CA 1
ATOM 628 C C . PHE A 1 82 ? -14.154 -4.532 12.968 1.00 86.25 82 PHE A C 1
ATOM 630 O O . PHE A 1 82 ? -14.068 -3.728 13.883 1.00 86.25 82 PHE A O 1
ATOM 637 N N . LEU A 1 83 ? -14.701 -4.216 11.794 1.00 88.94 83 LEU A N 1
ATOM 638 C CA . LEU A 1 83 ? -15.246 -2.886 11.525 1.00 88.94 83 LEU A CA 1
ATOM 639 C C . LEU A 1 83 ? -16.468 -2.589 12.417 1.00 88.94 83 LEU A C 1
ATOM 641 O O . LEU A 1 83 ? -17.555 -3.140 12.206 1.00 88.94 83 LEU A O 1
ATOM 645 N N . ASN A 1 84 ? -16.306 -1.740 13.431 1.00 90.88 84 ASN A N 1
ATOM 646 C CA . ASN A 1 84 ? -17.335 -1.424 14.417 1.00 90.88 84 ASN A CA 1
ATOM 647 C C . ASN A 1 84 ? -17.185 -0.013 15.033 1.00 90.88 84 ASN A C 1
ATOM 649 O O . ASN A 1 84 ? -16.355 0.800 14.644 1.00 90.88 84 ASN A O 1
ATOM 653 N N . ILE A 1 85 ? -18.048 0.336 15.995 1.00 91.06 85 ILE A N 1
ATOM 654 C CA . ILE A 1 85 ? -18.074 1.694 16.570 1.00 91.06 85 ILE A CA 1
ATOM 655 C C . ILE A 1 85 ? -16.781 2.069 17.315 1.00 91.06 85 ILE A C 1
ATOM 657 O O . ILE A 1 85 ? -16.498 3.253 17.488 1.00 91.06 85 ILE A O 1
ATOM 661 N N . ILE A 1 86 ? -15.993 1.088 17.759 1.00 89.81 86 ILE A N 1
ATOM 662 C CA . ILE A 1 86 ? -14.701 1.319 18.408 1.00 89.81 86 ILE A CA 1
ATOM 663 C C . ILE A 1 86 ? -13.730 1.980 17.423 1.00 89.81 86 ILE A C 1
ATOM 665 O O . ILE A 1 86 ? -13.029 2.904 17.828 1.00 89.81 86 ILE A O 1
ATOM 669 N N . ASP A 1 87 ? -13.764 1.624 16.138 1.00 89.25 87 ASP A N 1
ATOM 670 C CA . ASP A 1 87 ? -12.953 2.267 15.097 1.00 89.25 87 ASP A CA 1
ATOM 671 C C . ASP A 1 87 ? -13.238 3.763 14.996 1.00 89.25 87 ASP A C 1
ATOM 673 O O . ASP A 1 87 ? -12.332 4.600 15.017 1.00 89.25 87 ASP A O 1
ATOM 677 N N . VAL A 1 88 ? -14.523 4.117 15.003 1.00 90.88 88 VAL A N 1
ATOM 678 C CA . VAL A 1 88 ? -14.980 5.509 15.000 1.00 90.88 88 VAL A CA 1
ATOM 679 C C . VAL A 1 88 ? -14.475 6.250 16.238 1.00 90.88 88 VAL A C 1
ATOM 681 O O . VAL A 1 8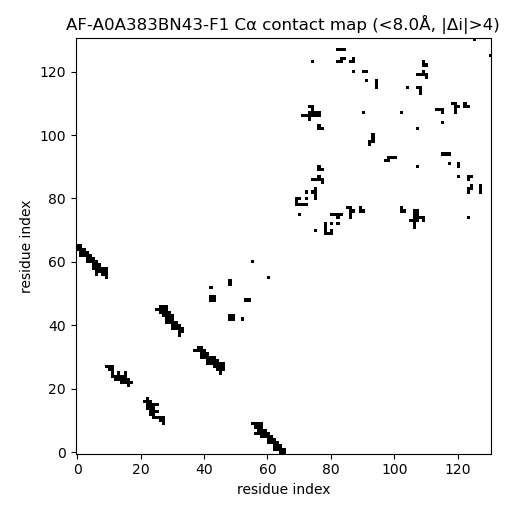8 ? -14.032 7.389 16.121 1.00 90.88 88 VAL A O 1
ATOM 684 N N . LEU A 1 89 ? -14.505 5.621 17.419 1.00 88.81 89 LEU A N 1
ATOM 685 C CA . LEU A 1 89 ? -13.983 6.225 18.650 1.00 88.81 89 LEU A CA 1
ATOM 686 C C . LEU A 1 89 ? -12.472 6.463 18.568 1.00 88.81 89 LEU A C 1
ATOM 688 O O . LEU A 1 89 ? -12.010 7.544 18.926 1.00 88.81 89 LEU A O 1
ATOM 692 N N . THR A 1 90 ? -11.708 5.503 18.040 1.00 87.25 90 THR A N 1
ATOM 693 C CA . THR A 1 90 ? -10.261 5.685 17.857 1.00 87.25 90 THR A CA 1
ATOM 694 C C . THR A 1 90 ? -9.931 6.799 16.861 1.00 87.25 90 THR A C 1
ATOM 696 O O . THR A 1 90 ? -8.974 7.548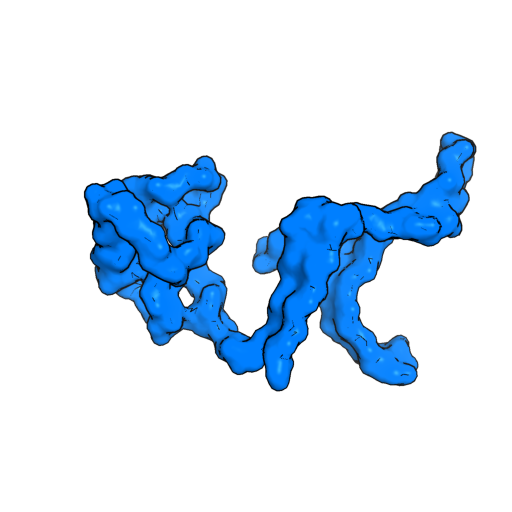 17.064 1.00 87.25 90 THR A O 1
ATOM 699 N N . LEU A 1 91 ? -10.763 6.979 15.831 1.00 87.19 91 LEU A N 1
ATOM 700 C CA . LEU A 1 91 ? -10.623 8.062 14.864 1.00 87.19 91 LEU A CA 1
ATOM 701 C C . LEU A 1 91 ? -11.005 9.431 15.459 1.00 87.19 91 LEU A C 1
ATOM 703 O O . LEU A 1 91 ? -10.347 10.429 15.173 1.00 87.19 91 LEU A O 1
ATOM 707 N N . VAL A 1 92 ? -12.010 9.489 16.342 1.00 88.44 92 VAL A N 1
ATOM 708 C CA . VAL A 1 92 ? -12.352 10.704 17.110 1.00 88.44 92 VAL A CA 1
ATOM 709 C C . VAL A 1 92 ? -11.183 11.148 17.977 1.00 88.44 92 VAL A C 1
ATOM 711 O O . VAL A 1 92 ? -10.830 12.329 17.957 1.00 88.44 92 VAL A O 1
ATOM 714 N N . ASP A 1 93 ? -10.580 10.217 18.716 1.00 85.94 93 ASP A N 1
ATOM 715 C CA . ASP A 1 93 ? -9.433 10.510 19.575 1.00 85.94 93 ASP A CA 1
ATOM 716 C C . ASP A 1 93 ? -8.266 11.068 18.751 1.00 85.94 93 ASP A C 1
ATOM 718 O O . ASP A 1 93 ? -7.629 12.041 19.158 1.00 85.94 93 ASP A O 1
ATOM 722 N N . PHE A 1 94 ? -8.030 10.528 17.554 1.00 83.06 94 PHE A N 1
ATOM 723 C CA . PHE A 1 94 ? -7.030 11.053 16.627 1.00 83.06 94 PHE A CA 1
ATOM 724 C C . PHE A 1 94 ? -7.336 12.487 16.172 1.00 83.06 94 PHE A C 1
ATOM 726 O O . PHE A 1 94 ? -6.494 13.376 16.327 1.00 83.06 94 PHE A O 1
ATOM 733 N N . VAL A 1 95 ? -8.545 12.727 15.655 1.00 84.12 95 VAL A N 1
ATOM 734 C CA . VAL A 1 95 ? -8.960 14.028 15.103 1.00 84.12 95 VAL A CA 1
ATOM 735 C C . VAL A 1 95 ? -9.014 15.114 16.187 1.00 84.12 95 VAL A C 1
ATOM 737 O O . VAL A 1 95 ? -8.672 16.265 15.920 1.00 84.12 95 VAL A O 1
ATOM 740 N N . GLN A 1 96 ? -9.425 14.778 17.416 1.00 83.19 96 GLN A N 1
ATOM 741 C CA . GLN A 1 96 ? -9.583 15.747 18.509 1.00 83.19 96 GLN A CA 1
ATOM 742 C C . GLN A 1 96 ? -8.323 15.952 19.349 1.00 83.19 96 GLN A C 1
ATOM 744 O O . GLN A 1 96 ? -8.032 17.085 19.735 1.00 83.19 96 GLN A O 1
ATOM 749 N N . ALA A 1 97 ? -7.590 14.885 19.674 1.00 72.31 97 ALA A N 1
ATOM 750 C CA . ALA A 1 97 ? -6.433 14.978 20.562 1.00 72.31 97 ALA A CA 1
ATOM 751 C C . ALA A 1 97 ? -5.124 15.257 19.808 1.00 72.31 97 ALA A C 1
ATOM 753 O O . ALA A 1 97 ? -4.095 15.465 20.452 1.00 72.31 97 ALA A O 1
ATOM 754 N N . GLY A 1 98 ? -5.137 15.234 18.465 1.00 65.19 98 GLY A N 1
ATOM 755 C CA . GLY A 1 98 ? -3.928 15.331 17.637 1.00 65.19 98 GLY A CA 1
ATOM 756 C C . GLY A 1 98 ? -2.909 14.237 17.966 1.00 65.19 98 GLY A C 1
ATOM 757 O O . GLY A 1 98 ? -1.710 14.409 17.746 1.00 65.19 98 GLY A O 1
ATOM 758 N N . ASN A 1 99 ? -3.370 13.147 18.585 1.00 59.31 99 ASN A N 1
ATOM 759 C CA . ASN A 1 99 ? -2.510 12.166 19.213 1.00 59.31 99 ASN A CA 1
ATOM 760 C C . ASN A 1 99 ? -2.173 11.085 18.189 1.00 59.31 99 ASN A C 1
ATOM 762 O O . ASN A 1 99 ? -2.998 10.241 17.844 1.00 59.31 99 ASN A O 1
ATOM 766 N N . THR A 1 100 ? -0.944 11.147 17.689 1.00 54.12 100 THR A N 1
ATOM 767 C CA . THR A 1 100 ? -0.359 10.254 16.686 1.00 54.12 100 THR A CA 1
ATOM 768 C C . THR A 1 100 ? -0.015 8.892 17.290 1.00 54.12 100 THR A C 1
ATOM 770 O O . THR A 1 100 ? 1.143 8.465 17.290 1.00 54.12 100 THR A O 1
ATOM 773 N N . GLY A 1 101 ? -1.011 8.191 17.835 1.00 56.72 101 GLY A N 1
ATOM 774 C CA . GLY A 1 101 ? -0.898 6.743 17.982 1.00 56.72 101 GLY A CA 1
ATOM 775 C C . GLY A 1 101 ? -0.578 6.108 16.624 1.00 56.72 101 GLY A C 1
ATOM 776 O O . GLY A 1 101 ? -0.733 6.756 15.593 1.00 56.72 101 GLY A O 1
ATOM 777 N N . SER A 1 102 ? -0.112 4.856 16.633 1.00 61.84 102 SER A N 1
ATOM 778 C CA . SER A 1 102 ? 0.251 4.036 15.460 1.00 61.84 102 SER A CA 1
ATOM 779 C C . SER A 1 102 ? -0.944 3.743 14.529 1.00 61.84 102 SER A C 1
ATOM 781 O O . SER A 1 102 ? -1.265 2.591 14.251 1.00 61.84 102 SER A O 1
ATOM 783 N N . LEU A 1 103 ? -1.625 4.784 14.070 1.00 72.75 103 LEU A N 1
ATOM 784 C CA . LEU A 1 103 ? -2.705 4.744 13.110 1.00 72.75 103 LEU A CA 1
ATOM 785 C C . LEU A 1 103 ? -2.102 4.641 11.723 1.00 72.75 103 LEU A C 1
ATOM 787 O O . LEU A 1 103 ? -1.133 5.328 11.400 1.00 72.75 103 LEU A O 1
ATOM 791 N N . ASN A 1 104 ? -2.684 3.774 10.906 1.00 76.94 104 ASN A N 1
ATOM 792 C CA . ASN A 1 104 ? -2.346 3.686 9.501 1.00 76.94 104 ASN A CA 1
ATOM 793 C C . ASN A 1 104 ? -3.222 4.690 8.729 1.00 76.94 104 ASN A C 1
ATOM 795 O O . ASN A 1 104 ? -4.429 4.454 8.626 1.00 76.94 104 ASN A O 1
ATOM 799 N N . PRO A 1 105 ? -2.655 5.778 8.168 1.00 78.19 105 PRO A N 1
ATOM 800 C CA . PRO A 1 105 ? -3.435 6.796 7.467 1.00 78.19 105 PRO A CA 1
ATOM 801 C C . PRO A 1 105 ? -4.269 6.229 6.316 1.00 78.19 105 PRO A C 1
ATOM 803 O O . PRO A 1 105 ? -5.376 6.688 6.079 1.00 78.19 105 PRO A O 1
ATOM 806 N N . TYR A 1 106 ? -3.779 5.175 5.659 1.00 79.56 106 TYR A N 1
ATOM 807 C CA . TYR A 1 106 ? -4.467 4.529 4.542 1.00 79.56 106 TYR A CA 1
ATOM 808 C C . TYR A 1 106 ? -5.726 3.755 4.957 1.00 79.56 106 TYR A C 1
ATOM 810 O O . TYR A 1 106 ? -6.612 3.545 4.130 1.00 79.56 106 TYR A O 1
ATOM 818 N N . LEU A 1 107 ? -5.800 3.303 6.214 1.00 81.44 107 LEU A N 1
ATOM 819 C CA . LEU A 1 107 ? -7.003 2.666 6.763 1.00 81.44 107 LEU A CA 1
ATOM 820 C C . LEU A 1 107 ? -7.997 3.705 7.282 1.00 81.44 107 LEU A C 1
ATOM 822 O O . LEU A 1 107 ? -9.198 3.449 7.256 1.00 81.44 107 LEU A O 1
ATOM 826 N N . ALA A 1 108 ? -7.479 4.850 7.738 1.00 86.50 108 ALA A N 1
ATOM 827 C CA . ALA A 1 108 ? -8.250 5.955 8.290 1.00 86.50 108 ALA A CA 1
ATOM 828 C C . ALA A 1 108 ? -8.886 6.860 7.230 1.00 86.50 108 ALA A C 1
ATOM 830 O O . ALA A 1 108 ? -9.958 7.390 7.492 1.00 86.50 108 ALA A O 1
ATOM 831 N N . ASP A 1 109 ? -8.265 7.010 6.059 1.00 87.94 109 ASP A N 1
ATOM 832 C CA . ASP A 1 109 ? -8.838 7.698 4.896 1.00 87.94 109 ASP A CA 1
ATOM 833 C C . ASP A 1 109 ? -9.801 6.757 4.150 1.00 87.94 109 ASP A C 1
ATOM 835 O O . ASP A 1 109 ? -9.429 6.042 3.210 1.00 87.94 109 ASP A O 1
ATOM 839 N N . VAL A 1 110 ? -11.043 6.698 4.629 1.00 88.94 110 VAL A N 1
ATOM 840 C CA . VAL A 1 110 ? -12.084 5.779 4.146 1.00 88.94 110 VAL A CA 1
ATOM 841 C C . VAL A 1 110 ? -12.822 6.358 2.944 1.00 88.94 110 VAL A C 1
ATOM 843 O O . VAL A 1 110 ? -13.300 5.588 2.106 1.00 88.94 110 VAL A O 1
ATOM 846 N N . ASN A 1 111 ? -12.882 7.682 2.802 1.00 88.75 111 ASN A N 1
ATOM 847 C CA . ASN A 1 111 ? -13.494 8.324 1.637 1.00 88.75 111 ASN A CA 1
ATOM 848 C C . ASN A 1 111 ? -12.499 8.595 0.485 1.00 88.75 111 ASN A C 1
ATOM 850 O O . ASN A 1 111 ? -12.942 9.004 -0.591 1.00 88.75 111 ASN A O 1
ATOM 854 N N . SER A 1 112 ? -11.206 8.300 0.675 1.00 88.94 112 SER A N 1
ATOM 855 C CA . SER A 1 112 ? -10.131 8.509 -0.304 1.00 88.94 112 SER A CA 1
ATOM 856 C C . SER A 1 112 ? -9.960 9.971 -0.725 1.00 88.94 112 SER A C 1
ATOM 858 O O . SER A 1 112 ? -9.705 10.244 -1.900 1.00 88.94 112 SER A O 1
ATOM 860 N N . ASP A 1 113 ? -10.126 10.910 0.206 1.00 89.75 113 ASP A N 1
ATOM 861 C CA . ASP A 1 113 ? -9.909 12.342 -0.033 1.00 89.75 113 ASP A CA 1
ATOM 862 C C . ASP A 1 113 ? -8.529 12.847 0.428 1.00 89.75 113 ASP A C 1
ATOM 864 O O . ASP A 1 113 ? -8.257 14.045 0.332 1.00 89.75 113 ASP A O 1
ATOM 868 N N . GLU A 1 114 ? -7.653 11.936 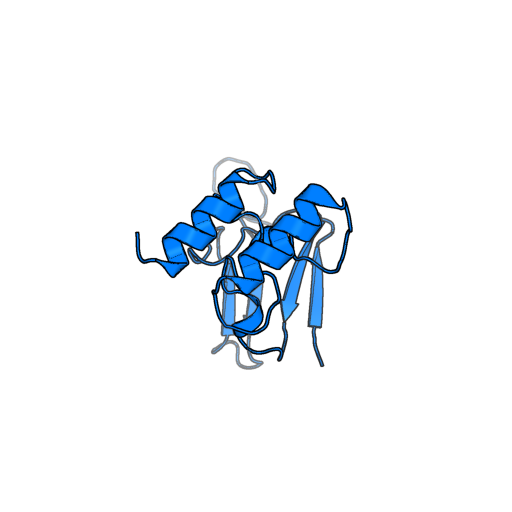0.870 1.00 86.75 114 GLU A N 1
ATOM 869 C CA . GLU A 1 114 ? -6.306 12.192 1.396 1.00 86.75 114 GLU A CA 1
ATOM 870 C C . GLU A 1 114 ? -6.281 12.984 2.721 1.00 86.75 114 GLU A C 1
ATOM 872 O O . GLU A 1 114 ? -5.203 13.315 3.229 1.00 86.75 114 GLU A O 1
ATOM 877 N N . ILE A 1 115 ? -7.438 13.286 3.323 1.00 88.06 115 ILE A N 1
ATOM 878 C CA . ILE A 1 115 ? -7.566 14.109 4.528 1.00 88.06 115 ILE A CA 1
ATOM 879 C C . ILE A 1 115 ? -8.358 13.359 5.596 1.00 88.06 115 ILE A C 1
ATOM 881 O O . ILE A 1 115 ? -9.581 13.376 5.614 1.00 88.06 115 ILE A O 1
ATOM 885 N N . ILE A 1 116 ? -7.664 12.875 6.623 1.00 88.12 116 ILE A N 1
ATOM 886 C CA . ILE A 1 116 ? -8.326 12.204 7.748 1.00 88.12 116 ILE A CA 1
ATOM 887 C C . ILE A 1 116 ? -9.161 13.200 8.563 1.00 88.12 116 ILE A C 1
ATOM 889 O O . ILE A 1 116 ? -8.617 14.064 9.262 1.00 88.12 116 ILE A O 1
ATOM 893 N N . ASN A 1 117 ? -10.487 13.084 8.496 1.00 89.44 117 ASN A N 1
ATOM 894 C CA . ASN A 1 117 ? -11.414 13.980 9.177 1.00 89.44 117 ASN A CA 1
ATOM 895 C C . ASN A 1 117 ? -12.763 13.313 9.537 1.00 89.44 117 ASN A C 1
ATOM 897 O O . ASN A 1 117 ? -12.942 12.098 9.489 1.00 89.44 117 ASN A O 1
ATOM 901 N N . PHE A 1 118 ? -13.748 14.115 9.955 1.00 90.50 118 PHE A N 1
ATOM 902 C CA . PHE A 1 118 ? -15.076 13.614 10.333 1.00 90.50 118 PHE A CA 1
ATOM 903 C C . PHE A 1 118 ? -15.843 12.941 9.177 1.00 90.50 118 PHE A C 1
ATOM 905 O O . PHE A 1 118 ? -16.772 12.175 9.432 1.00 90.50 118 PHE A O 1
ATOM 912 N N . LEU A 1 119 ? -15.488 13.207 7.919 1.00 92.38 119 LEU A N 1
ATOM 913 C CA . LEU A 1 119 ? -16.064 12.549 6.746 1.00 92.38 119 LEU A CA 1
ATOM 914 C C . LEU A 1 119 ? -15.671 11.068 6.668 1.00 92.38 119 LEU A C 1
ATOM 916 O O . LEU A 1 119 ? -16.513 10.244 6.302 1.00 92.38 119 LEU A O 1
ATOM 920 N N . ASP A 1 120 ? -14.462 10.704 7.090 1.00 91.38 120 ASP A N 1
ATOM 921 C CA . ASP A 1 120 ? -14.043 9.303 7.192 1.00 91.38 120 ASP A CA 1
ATOM 922 C C . ASP A 1 120 ? -14.836 8.564 8.256 1.00 91.38 120 ASP A C 1
ATOM 924 O O . ASP A 1 120 ? -15.355 7.477 8.014 1.00 91.38 120 ASP A O 1
ATOM 928 N N . MET A 1 121 ? -15.043 9.202 9.411 1.00 90.81 121 MET A N 1
ATOM 929 C CA . MET A 1 121 ? -15.887 8.648 10.469 1.00 90.81 121 MET A CA 1
ATOM 930 C C . MET A 1 121 ? -17.312 8.381 9.980 1.00 90.81 121 MET A C 1
ATOM 932 O O . MET A 1 121 ? -17.891 7.340 10.287 1.00 90.81 121 MET A O 1
ATOM 936 N N . ILE A 1 122 ? -17.892 9.315 9.221 1.00 92.25 122 ILE A N 1
ATOM 937 C CA . ILE A 1 122 ? -19.222 9.127 8.633 1.00 92.25 122 ILE A CA 1
ATOM 938 C C . ILE A 1 122 ? -19.203 7.939 7.668 1.00 92.25 122 ILE A C 1
ATOM 940 O O . ILE A 1 122 ? -20.150 7.156 7.662 1.00 92.25 122 ILE A O 1
ATOM 944 N N . SER A 1 123 ? -18.137 7.781 6.886 1.00 91.31 123 SER A N 1
ATOM 945 C CA . SER A 1 123 ? -17.984 6.668 5.944 1.00 91.31 123 SER A CA 1
ATOM 946 C C . SER A 1 123 ? -17.906 5.319 6.667 1.00 91.31 123 SER A C 1
ATOM 948 O O . SER A 1 123 ? -18.651 4.409 6.317 1.00 91.31 123 SER A O 1
ATOM 950 N N . ILE A 1 124 ? -17.142 5.226 7.760 1.00 90.62 124 ILE A N 1
ATOM 951 C CA . ILE A 1 124 ? -17.082 4.032 8.624 1.00 90.62 124 ILE A CA 1
ATOM 952 C C . ILE A 1 124 ? -18.462 3.706 9.208 1.00 90.62 124 ILE A C 1
ATOM 954 O O . ILE A 1 124 ? -18.923 2.569 9.146 1.00 90.62 124 ILE A O 1
ATOM 958 N N . VAL A 1 125 ? -19.171 4.704 9.745 1.00 92.44 125 VAL A N 1
ATOM 959 C CA . VAL A 1 125 ? -20.521 4.506 10.301 1.00 92.44 125 VAL A CA 1
ATOM 960 C C . VAL A 1 125 ? -21.494 3.994 9.235 1.00 92.44 125 VAL A C 1
ATOM 962 O O . VAL A 1 125 ? -22.337 3.147 9.532 1.00 92.44 125 VAL A O 1
ATOM 965 N N . ARG A 1 126 ? -21.386 4.477 7.994 1.00 91.56 126 ARG A N 1
ATOM 966 C CA . ARG A 1 126 ? -22.207 3.995 6.876 1.00 91.56 126 ARG A CA 1
ATOM 967 C C . ARG A 1 126 ? -21.914 2.537 6.543 1.00 91.56 126 ARG A C 1
ATOM 969 O O . ARG A 1 126 ? -22.865 1.768 6.429 1.00 91.56 126 ARG A O 1
ATOM 976 N N . GLU A 1 127 ? -20.643 2.144 6.498 1.00 89.06 127 GLU A N 1
ATOM 977 C CA . GLU A 1 127 ? -20.255 0.747 6.285 1.00 89.06 127 GLU A CA 1
ATOM 978 C C . GLU A 1 127 ? -20.763 -0.172 7.407 1.00 89.06 127 GLU A C 1
ATOM 980 O O . GLU A 1 127 ? -21.366 -1.205 7.119 1.00 89.06 127 GLU A O 1
ATOM 985 N N . ILE A 1 128 ? -20.634 0.235 8.678 1.00 89.75 128 ILE A N 1
ATOM 986 C CA . ILE A 1 128 ? -21.156 -0.517 9.837 1.00 89.75 128 ILE A CA 1
ATOM 987 C C . ILE A 1 128 ? -22.675 -0.716 9.739 1.00 89.75 128 ILE A C 1
ATOM 989 O O . ILE A 1 128 ? -23.199 -1.770 10.099 1.00 89.75 128 ILE A O 1
ATOM 993 N N . MET A 1 129 ? -23.401 0.304 9.278 1.00 89.81 129 MET A N 1
ATOM 994 C CA . MET A 1 129 ? -24.859 0.262 9.145 1.00 89.81 129 MET A CA 1
ATOM 995 C C . MET A 1 129 ? -25.347 -0.373 7.828 1.00 89.81 129 MET A C 1
ATOM 997 O O . MET A 1 129 ? -26.546 -0.621 7.697 1.00 89.81 129 MET A O 1
ATOM 1001 N N . GLY A 1 130 ? -24.452 -0.648 6.873 1.00 85.00 130 GLY A N 1
ATOM 1002 C CA . GLY A 1 130 ? -24.772 -1.246 5.573 1.00 85.00 130 GLY A CA 1
ATOM 1003 C C . GLY A 1 130 ? -25.423 -0.294 4.557 1.00 85.00 130 GLY A C 1
ATOM 1004 O O . GLY A 1 130 ? -26.284 -0.741 3.796 1.00 85.00 130 GLY A O 1
ATOM 1005 N N . PHE A 1 131 ? -25.049 0.994 4.556 1.00 67.88 131 PHE A N 1
ATOM 1006 C CA . PHE A 1 131 ? -25.574 2.048 3.661 1.00 67.88 131 PHE A CA 1
ATOM 1007 C C . PHE A 1 131 ? -24.530 2.662 2.722 1.00 67.88 131 PHE A C 1
ATOM 1009 O O . PHE A 1 131 ? -23.337 2.687 3.080 1.00 67.88 131 PHE A O 1
#

Secondary structure (DSSP, 8-state):
--EEEE-SS----S-EE-SSS-EE--PPPEEEE-TTSS-EEEEEBTTB--TTSPPP-TT-EEEE--S-GGGG-TT-SS-SS--SHHHHHHHHHHHHH----S--HHHH-SSSSS--SHHHHHHHHHHHHT-

Foldseek 3Di:
DKDKDWAQFQADQDWDDPPPPDTGDAHDWDWDADPVNPDIGTQDDRQDGDPPHDGDGHGDMDMDDPPDPLQDDQLQFVSPSDLDVVSLVVLVCCQPVVDPDVTDQRSQPNVPPSDRDVVSSVSSVCVNVVD

InterPro domains:
  IPR002105 Dockerin type I repeat [PF00404] (75-127)
  IPR016134 Dockerin domain [PS51766] (70-131)
  IPR018247 EF-Hand 1, calcium-binding site [PS00018] (76-88)
  IPR036439 Dockerin domain superfamily [G3DSA:1.10.1330.10] (71-131)
  IPR036439 Dockerin domain superfamily [SSF63446] (72-130)

Sequence (131 aa):
GEILIQFADFNNTSTGNFGWGQVHGNYCTVGLEDHTETVGLEYTFNNDYPVAAMPLQDSTAILFTTRGSNILQRGDINQDGFLNIIDVLTLVDFVQAGNTGSLNPYLADVNSDEIINFLDMISIVREIMGF

Organism: NCBI:txid408172

Radius of gyration: 19.23 Å; Cα contacts (8 Å, |Δi|>4): 179; chains: 1; bounding box: 42×39×54 Å

Mean predicted aligned error: 11.38 Å

Nearest PDB structures (foldseek):
  3ul4-assembly1_B  TM=8.826E-01  e=1.986E-03  Acetivibrio thermocellus ATCC 27405
  6kge-assembly1_D  TM=8.451E-01  e=8.759E-03  Clostridium acetobutylicum ATCC 824
  6kgd-assembly1_B  TM=8.384E-01  e=1.290E-02  Clostridium acetobutylicum ATCC 824
  6kge-assembly2_B  TM=8.611E-01  e=2.459E-02  Clostridium acetobutylicum ATCC 824
  6kg9-assembly1_A  TM=7.579E-01  e=9.965E-03  Clostridium acetobutylicum ATCC 824

Solvent-accessible surface area (backbone atoms only — not comparable to full-atom values): 8196 Å² total; per-residue (Å²): 131,69,48,77,51,75,29,71,72,65,76,38,88,53,84,36,79,79,84,79,84,56,76,46,34,68,61,49,69,43,66,50,68,45,98,81,76,80,54,67,52,77,63,31,50,72,77,46,63,55,92,91,52,80,86,86,43,59,71,36,69,49,74,51,65,84,73,61,82,46,77,69,45,71,37,30,51,79,56,82,62,62,70,47,72,66,24,44,51,56,49,49,48,33,70,74,65,71,50,84,62,98,63,56,65,77,24,48,31,56,74,71,77,87,60,77,47,73,66,19,44,52,46,40,53,29,57,65,72,73,102

pLDDT: mean 84.41, std 9.28, range [53.0, 95.88]